Protein AF-A0A939UHG5-F1 (afdb_monomer_lite)

Radius of gyration: 20.43 Å; chains: 1; bounding box: 54×28×51 Å

Structure (mmCIF, N/CA/C/O backbone):
data_AF-A0A939UHG5-F1
#
_entry.id   AF-A0A939UHG5-F1
#
loop_
_atom_site.group_PDB
_atom_site.id
_atom_site.type_symbol
_atom_site.label_atom_id
_atom_site.label_alt_id
_atom_site.label_comp_id
_atom_site.label_asym_id
_atom_site.label_entity_id
_atom_site.label_seq_id
_atom_site.pdbx_PDB_ins_code
_atom_site.Cartn_x
_atom_site.Cartn_y
_atom_site.Cartn_z
_atom_site.occupancy
_atom_site.B_iso_or_equiv
_atom_site.auth_seq_id
_atom_site.auth_comp_id
_atom_site.auth_asym_id
_atom_site.auth_atom_id
_atom_site.pdbx_PDB_model_num
ATOM 1 N N . MET A 1 1 ? 31.484 14.476 -17.930 1.00 48.72 1 MET A N 1
ATOM 2 C CA . MET A 1 1 ? 30.261 15.076 -17.344 1.00 48.72 1 MET A CA 1
ATOM 3 C C . MET A 1 1 ? 28.969 14.515 -17.952 1.00 48.72 1 MET A C 1
ATOM 5 O O . MET A 1 1 ? 28.164 13.988 -17.202 1.00 48.72 1 MET A O 1
ATOM 9 N N . LYS A 1 2 ? 28.822 14.477 -19.288 1.00 54.25 2 LYS A N 1
ATOM 10 C CA . LYS A 1 2 ? 27.591 14.059 -20.004 1.00 54.25 2 LYS A CA 1
ATOM 11 C C . LYS A 1 2 ? 27.067 12.626 -19.764 1.00 54.25 2 LYS A C 1
ATOM 13 O O . LYS A 1 2 ? 25.908 12.360 -20.054 1.00 54.25 2 LYS A O 1
ATOM 18 N N . ILE A 1 3 ? 27.894 11.689 -19.289 1.00 54.69 3 ILE A N 1
ATOM 19 C CA . ILE A 1 3 ? 27.481 10.283 -19.090 1.00 54.69 3 ILE A CA 1
ATOM 20 C C . ILE A 1 3 ? 26.673 10.123 -17.794 1.00 54.69 3 ILE A C 1
ATOM 22 O O . ILE A 1 3 ? 25.612 9.514 -17.816 1.00 54.69 3 ILE A O 1
ATOM 26 N N . ARG A 1 4 ? 27.110 10.742 -16.687 1.00 51.66 4 ARG A N 1
ATOM 27 C CA . ARG A 1 4 ? 26.438 10.617 -15.378 1.00 51.66 4 ARG A CA 1
ATOM 28 C C . ARG A 1 4 ? 25.042 11.241 -15.384 1.00 51.66 4 ARG A C 1
ATOM 30 O O . ARG A 1 4 ? 24.106 10.642 -14.872 1.00 51.66 4 ARG A O 1
ATOM 37 N N . GLU A 1 5 ? 24.888 12.402 -16.019 1.00 59.25 5 GLU A N 1
ATOM 38 C CA . GLU A 1 5 ? 23.588 13.071 -16.172 1.00 59.25 5 GLU A CA 1
ATOM 39 C C . GLU A 1 5 ? 22.586 12.215 -16.955 1.00 59.25 5 GLU A C 1
ATOM 41 O O . GLU A 1 5 ? 21.424 12.110 -16.562 1.00 59.25 5 GLU A O 1
ATOM 46 N N . LYS A 1 6 ? 23.044 11.541 -18.020 1.00 62.97 6 LYS A N 1
ATOM 47 C CA . LYS A 1 6 ? 22.220 10.592 -18.779 1.00 62.97 6 LYS A CA 1
ATOM 48 C C . LYS A 1 6 ? 21.829 9.385 -17.929 1.00 62.97 6 LYS A C 1
ATOM 50 O O . LYS A 1 6 ? 20.662 9.007 -17.929 1.00 62.97 6 LYS A O 1
ATOM 55 N N . THR A 1 7 ? 22.759 8.826 -17.157 1.00 60.03 7 THR A N 1
ATOM 56 C CA . THR A 1 7 ? 22.471 7.704 -16.253 1.00 60.03 7 THR A CA 1
ATOM 57 C C . THR A 1 7 ? 21.430 8.079 -15.194 1.00 60.03 7 THR A C 1
ATOM 59 O O . THR A 1 7 ? 20.465 7.346 -14.998 1.00 60.03 7 THR A O 1
ATOM 62 N N . TYR A 1 8 ? 21.547 9.253 -14.566 1.00 65.06 8 TYR A N 1
ATOM 63 C CA . TYR A 1 8 ? 20.550 9.726 -13.597 1.00 65.06 8 TYR A CA 1
ATOM 64 C C . TYR A 1 8 ? 19.186 10.029 -14.219 1.00 65.06 8 TYR A C 1
ATOM 66 O O . TYR A 1 8 ? 18.162 9.894 -13.550 1.00 65.06 8 TYR A O 1
ATOM 74 N N . ALA A 1 9 ? 19.139 10.463 -15.479 1.00 71.19 9 ALA A N 1
ATOM 75 C CA . ALA A 1 9 ? 17.876 10.647 -16.188 1.00 71.19 9 ALA A CA 1
ATOM 76 C C . ALA A 1 9 ? 17.151 9.308 -16.398 1.00 71.19 9 ALA A C 1
ATOM 78 O O . ALA A 1 9 ? 15.953 9.230 -16.142 1.00 71.19 9 ALA A O 1
ATOM 79 N N . VAL A 1 10 ? 17.878 8.249 -16.772 1.00 73.31 10 VAL A N 1
ATOM 80 C CA . VAL A 1 10 ? 17.307 6.904 -16.958 1.00 73.31 10 VAL A CA 1
ATOM 81 C C . VAL A 1 10 ? 16.755 6.343 -15.647 1.00 73.31 10 VAL A C 1
ATOM 83 O O . VAL A 1 10 ? 15.623 5.873 -15.622 1.00 73.31 10 VAL A O 1
ATOM 86 N N . ILE A 1 11 ? 17.504 6.445 -14.543 1.00 67.69 11 ILE A N 1
ATOM 87 C CA . ILE A 1 11 ? 17.046 5.922 -13.245 1.00 67.69 11 ILE A CA 1
ATOM 88 C C . ILE A 1 11 ? 15.791 6.669 -12.762 1.00 67.69 11 ILE A C 1
ATOM 90 O O . ILE A 1 11 ? 14.832 6.044 -12.312 1.00 67.69 11 ILE A O 1
ATOM 94 N N . ARG A 1 12 ? 15.755 8.002 -12.901 1.00 71.19 12 ARG A N 1
ATOM 95 C CA . ARG A 1 12 ? 14.576 8.803 -12.533 1.00 71.19 12 ARG A CA 1
ATOM 96 C C . ARG A 1 12 ? 13.360 8.485 -13.399 1.00 71.19 12 ARG A C 1
ATOM 98 O O . ARG A 1 12 ? 12.260 8.389 -12.864 1.00 71.19 12 ARG A O 1
ATOM 105 N N . ALA A 1 13 ? 13.551 8.309 -14.706 1.00 75.06 13 ALA A N 1
ATOM 106 C CA . ALA A 1 13 ? 12.473 7.928 -15.615 1.00 75.06 13 ALA A CA 1
ATOM 107 C C . ALA A 1 13 ? 11.899 6.547 -15.262 1.00 75.06 13 ALA A C 1
ATOM 109 O O . ALA A 1 13 ? 10.685 6.373 -15.227 1.00 75.06 13 ALA A O 1
ATOM 110 N N . GLU A 1 14 ? 12.760 5.588 -14.919 1.00 75.31 14 GLU A N 1
ATOM 111 C CA . GLU A 1 14 ? 12.342 4.249 -14.500 1.00 75.31 14 GLU A CA 1
ATOM 112 C C . GLU A 1 14 ? 11.561 4.273 -13.178 1.00 75.31 14 GLU A C 1
ATOM 114 O O . GLU A 1 14 ? 10.514 3.635 -13.057 1.00 75.31 14 GLU A O 1
ATOM 119 N N . ALA A 1 15 ? 12.027 5.051 -12.196 1.00 74.56 15 ALA A N 1
ATOM 120 C CA . ALA A 1 15 ? 11.316 5.243 -10.935 1.00 74.56 15 ALA A CA 1
ATOM 121 C C . ALA A 1 15 ? 9.941 5.905 -11.145 1.00 74.56 15 ALA A C 1
ATOM 123 O O . ALA A 1 15 ? 8.956 5.480 -10.537 1.00 74.56 15 ALA A O 1
ATOM 124 N N . ALA A 1 16 ? 9.857 6.904 -12.033 1.00 78.50 16 ALA A N 1
ATOM 125 C CA . ALA A 1 16 ? 8.602 7.565 -12.386 1.00 78.50 16 ALA A CA 1
ATOM 126 C C . ALA A 1 16 ? 7.618 6.599 -13.062 1.00 78.50 16 ALA A C 1
ATOM 128 O O . ALA A 1 16 ? 6.466 6.526 -12.645 1.00 78.50 16 ALA A O 1
ATOM 129 N N . ARG A 1 17 ? 8.089 5.793 -14.022 1.00 82.69 17 ARG A N 1
ATOM 130 C CA . ARG A 1 17 ? 7.272 4.778 -14.702 1.00 82.69 17 ARG A CA 1
ATOM 131 C C . ARG A 1 17 ? 6.694 3.759 -13.722 1.00 82.69 17 ARG A C 1
ATOM 133 O O . ARG A 1 17 ? 5.500 3.495 -13.746 1.00 82.69 17 ARG A O 1
ATOM 140 N N . LYS A 1 18 ? 7.521 3.226 -12.816 1.00 81.12 18 LYS A N 1
ATOM 141 C CA . LYS A 1 18 ? 7.056 2.283 -11.784 1.00 81.12 18 LYS A CA 1
ATOM 142 C C . LYS A 1 18 ? 6.025 2.912 -10.848 1.00 81.12 18 LYS A C 1
ATOM 144 O O . LYS A 1 18 ? 5.105 2.235 -10.399 1.00 81.12 18 LYS A O 1
ATOM 149 N N . LYS A 1 19 ? 6.185 4.199 -10.525 1.00 82.38 19 LYS A N 1
ATOM 150 C CA . LYS A 1 19 ? 5.218 4.938 -9.708 1.00 82.38 19 LYS A CA 1
ATOM 151 C C . LYS A 1 19 ? 3.880 5.096 -10.430 1.00 82.38 19 LYS A C 1
ATOM 153 O O . LYS A 1 19 ? 2.845 4.863 -9.816 1.00 82.38 19 LYS A O 1
ATOM 158 N N . GLU A 1 20 ? 3.906 5.459 -11.706 1.00 87.88 20 GLU A N 1
ATOM 159 C CA . GLU A 1 20 ? 2.709 5.581 -12.543 1.00 87.88 20 GLU A CA 1
ATOM 160 C C . GLU A 1 20 ? 1.983 4.236 -12.695 1.00 87.88 20 GLU A C 1
ATOM 162 O O . GLU A 1 20 ? 0.776 4.158 -12.489 1.00 87.88 20 GLU A O 1
ATOM 167 N N . GLU A 1 21 ? 2.718 3.152 -12.953 1.00 88.50 21 GLU A N 1
ATOM 168 C CA . GLU A 1 21 ? 2.161 1.798 -13.033 1.00 88.50 21 GLU A CA 1
ATOM 169 C C . GLU A 1 21 ? 1.435 1.400 -11.739 1.00 88.50 21 GLU A C 1
ATOM 171 O O . GLU A 1 21 ? 0.279 0.978 -11.786 1.00 88.50 21 GLU A O 1
ATOM 176 N N . ARG A 1 22 ? 2.057 1.622 -10.571 1.00 88.44 22 ARG A N 1
ATOM 177 C CA . ARG A 1 22 ? 1.394 1.406 -9.274 1.00 88.44 22 ARG A CA 1
ATOM 178 C C . ARG A 1 22 ? 0.147 2.271 -9.114 1.00 88.44 22 ARG A C 1
ATOM 180 O O . ARG A 1 22 ? -0.883 1.772 -8.673 1.00 88.44 22 ARG A O 1
ATOM 187 N N . GLN A 1 23 ? 0.213 3.554 -9.474 1.00 87.75 23 GLN A N 1
ATOM 188 C CA . GLN A 1 23 ? -0.939 4.458 -9.386 1.00 87.75 23 GLN A CA 1
ATOM 189 C C . GLN A 1 23 ? -2.110 3.993 -10.256 1.00 87.75 23 GLN A C 1
ATOM 191 O O . GLN A 1 23 ? -3.258 4.083 -9.818 1.00 87.75 23 GLN A O 1
ATOM 196 N N . ASN A 1 24 ? -1.832 3.450 -11.440 1.00 93.44 24 ASN A N 1
ATOM 197 C CA . ASN A 1 24 ? -2.853 2.884 -12.317 1.00 93.44 24 ASN A CA 1
ATOM 198 C C . ASN A 1 24 ? -3.470 1.621 -11.704 1.00 93.44 24 ASN A C 1
ATOM 200 O O . ASN A 1 24 ? -4.693 1.534 -11.613 1.00 93.44 24 ASN A O 1
ATOM 204 N N . ILE A 1 25 ? -2.645 0.709 -11.177 1.00 94.38 25 ILE A N 1
ATOM 205 C CA . ILE A 1 25 ? -3.119 -0.485 -10.458 1.00 94.38 25 ILE A CA 1
ATOM 206 C C . ILE A 1 25 ? -4.034 -0.083 -9.296 1.00 94.38 25 ILE A C 1
ATOM 208 O O . ILE A 1 25 ? -5.152 -0.578 -9.188 1.00 94.38 25 ILE A O 1
ATOM 212 N N . VAL A 1 26 ? -3.602 0.849 -8.441 1.00 91.88 26 VAL A N 1
ATOM 213 C CA . VAL A 1 26 ? -4.403 1.296 -7.292 1.00 91.88 26 VAL A CA 1
ATOM 214 C C . VAL A 1 26 ? -5.700 1.964 -7.745 1.00 91.88 26 VAL A C 1
ATOM 216 O O . VAL A 1 26 ? -6.749 1.697 -7.164 1.00 91.88 26 VAL A O 1
ATOM 219 N N . THR A 1 27 ? -5.655 2.802 -8.783 1.00 93.62 27 THR A N 1
ATOM 220 C CA . THR A 1 27 ? -6.852 3.432 -9.366 1.00 93.62 27 THR A CA 1
ATOM 221 C C . THR A 1 27 ? -7.868 2.388 -9.816 1.00 93.62 27 THR A C 1
ATOM 223 O O . THR A 1 27 ? -9.052 2.512 -9.508 1.00 93.62 27 THR A O 1
ATOM 226 N N . ASP A 1 28 ? -7.413 1.340 -10.496 1.00 96.12 28 ASP A N 1
ATOM 227 C CA . ASP A 1 28 ? -8.283 0.274 -10.981 1.00 96.12 28 ASP A CA 1
ATOM 228 C C . ASP A 1 28 ? -8.827 -0.595 -9.843 1.00 96.12 28 ASP A C 1
ATOM 230 O O . ASP A 1 28 ? -10.022 -0.892 -9.824 1.00 96.12 28 ASP A O 1
ATOM 234 N N . LEU A 1 29 ? -8.004 -0.929 -8.843 1.00 95.88 29 LEU A N 1
ATOM 235 C CA . LEU A 1 29 ? -8.450 -1.662 -7.655 1.00 95.88 29 LEU A CA 1
ATOM 236 C C . LEU A 1 29 ? -9.519 -0.889 -6.871 1.00 95.88 29 LEU A C 1
ATOM 238 O O . LEU A 1 29 ? -10.456 -1.499 -6.364 1.00 95.88 29 LEU A O 1
ATOM 242 N N . ARG A 1 30 ? -9.415 0.446 -6.796 1.00 95.00 30 ARG A N 1
ATOM 243 C CA . ARG A 1 30 ? -10.384 1.320 -6.107 1.00 95.00 30 ARG A CA 1
ATOM 244 C C . ARG A 1 30 ? -11.732 1.452 -6.816 1.00 95.00 30 ARG A C 1
ATOM 246 O O . ARG A 1 30 ? -12.643 2.048 -6.252 1.00 95.00 30 ARG A O 1
ATOM 253 N N . ARG A 1 31 ? -11.888 0.895 -8.021 1.00 95.88 31 ARG A N 1
ATOM 254 C CA . ARG A 1 31 ? -13.212 0.757 -8.651 1.00 95.88 31 ARG A CA 1
ATOM 255 C C . ARG A 1 31 ? -14.075 -0.294 -7.951 1.00 95.88 31 ARG A C 1
ATOM 257 O O . ARG A 1 31 ? -15.289 -0.268 -8.106 1.00 95.88 31 ARG A O 1
ATOM 264 N N . ASP A 1 32 ? -13.461 -1.207 -7.200 1.00 97.12 32 ASP A N 1
ATOM 265 C CA . ASP A 1 32 ? -14.173 -2.106 -6.298 1.00 97.12 32 ASP A CA 1
ATOM 266 C C . ASP A 1 32 ? -14.489 -1.368 -4.987 1.00 97.12 32 ASP A C 1
ATOM 268 O O . ASP A 1 32 ? -13.589 -0.984 -4.230 1.00 97.12 32 ASP A O 1
ATOM 272 N N . GLU A 1 33 ? -15.781 -1.172 -4.713 1.00 96.94 33 GLU A N 1
ATOM 273 C CA . GLU A 1 33 ? -16.261 -0.448 -3.531 1.00 96.94 33 GLU A CA 1
ATOM 274 C C . GLU A 1 33 ? -15.804 -1.084 -2.215 1.00 96.94 33 GLU A C 1
ATOM 276 O O . GLU A 1 33 ? -15.542 -0.364 -1.246 1.00 96.94 33 GLU A O 1
ATOM 281 N N . LYS A 1 34 ? -15.663 -2.418 -2.168 1.00 96.38 34 LYS A N 1
ATOM 282 C CA . 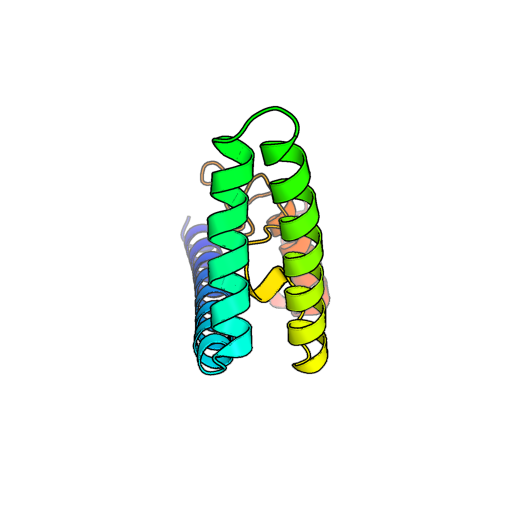LYS A 1 34 ? -15.182 -3.127 -0.977 1.00 96.38 34 LYS A CA 1
ATOM 283 C C . LYS A 1 34 ? -13.748 -2.714 -0.680 1.00 96.38 34 LYS A C 1
ATOM 285 O O . LYS A 1 34 ? -13.424 -2.362 0.453 1.00 96.38 34 LYS A O 1
ATOM 290 N N . PHE A 1 35 ? -12.891 -2.733 -1.696 1.00 96.88 35 PHE A N 1
ATOM 291 C CA . PHE A 1 35 ? -11.486 -2.380 -1.534 1.00 96.88 35 PHE A CA 1
ATOM 292 C C . PHE A 1 35 ? -11.288 -0.897 -1.209 1.00 96.88 35 PHE A C 1
ATOM 294 O O . PHE A 1 35 ? -10.523 -0.551 -0.307 1.00 96.88 35 PHE A O 1
ATOM 301 N N . ASP A 1 36 ? -12.012 -0.014 -1.894 1.00 95.81 36 ASP A N 1
ATOM 302 C CA . ASP A 1 36 ? -11.966 1.421 -1.617 1.00 95.81 36 ASP A CA 1
ATOM 303 C C . ASP A 1 36 ? -12.483 1.749 -0.203 1.00 95.81 36 ASP A C 1
ATOM 305 O O . ASP A 1 36 ? -11.904 2.575 0.509 1.00 95.81 36 ASP A O 1
ATOM 309 N N . GLY A 1 37 ? -13.518 1.035 0.253 1.00 95.06 37 GLY A N 1
ATOM 310 C CA . GLY A 1 37 ? -13.993 1.066 1.634 1.00 95.06 37 GLY A CA 1
ATOM 311 C C . GLY A 1 37 ? -12.909 0.671 2.636 1.00 95.06 37 GLY A C 1
ATOM 312 O O . GLY A 1 37 ? -12.649 1.426 3.573 1.00 95.06 37 GLY A O 1
ATOM 313 N N . LEU A 1 38 ? -12.226 -0.454 2.408 1.00 96.94 38 LEU A N 1
ATOM 314 C CA . LEU A 1 38 ? -11.132 -0.920 3.266 1.00 96.94 38 LEU A CA 1
ATOM 315 C C . LEU A 1 38 ? -9.993 0.103 3.368 1.00 96.94 38 LEU A C 1
ATOM 317 O O . LEU A 1 38 ? -9.527 0.392 4.471 1.00 96.94 38 LEU A O 1
ATOM 321 N N . LEU A 1 39 ? -9.572 0.703 2.248 1.00 93.81 39 LEU A N 1
ATOM 322 C CA . LEU A 1 39 ? -8.523 1.730 2.249 1.00 93.81 39 LEU A CA 1
ATOM 323 C C . LEU A 1 39 ? -8.926 2.979 3.041 1.00 93.81 39 LEU A C 1
ATOM 325 O O . LEU A 1 39 ? -8.118 3.511 3.808 1.00 93.81 39 LEU A O 1
ATOM 329 N N . ARG A 1 40 ? -10.167 3.457 2.880 1.00 91.25 40 ARG A N 1
ATOM 330 C CA . ARG A 1 40 ? -10.677 4.592 3.667 1.00 91.25 40 ARG A CA 1
ATOM 331 C C . ARG A 1 40 ? -10.709 4.272 5.157 1.00 91.25 40 ARG A C 1
ATOM 333 O O . ARG A 1 40 ? -10.225 5.081 5.947 1.00 91.25 40 ARG A O 1
ATOM 340 N N . SER A 1 41 ? -11.220 3.099 5.525 1.00 92.44 41 SER A N 1
ATOM 341 C CA . SER A 1 41 ? -11.290 2.650 6.918 1.00 92.44 41 SER A CA 1
ATOM 342 C C . SER A 1 41 ? -9.903 2.535 7.543 1.00 92.44 41 SER A C 1
ATOM 344 O O . SER A 1 41 ? -9.675 3.077 8.621 1.00 92.44 41 SER A O 1
ATOM 346 N N . ALA A 1 42 ? -8.938 1.929 6.844 1.00 91.75 42 ALA A N 1
ATOM 347 C CA . ALA A 1 42 ? -7.560 1.836 7.322 1.00 91.75 42 ALA A CA 1
ATOM 348 C C . ALA A 1 42 ? -6.939 3.224 7.554 1.00 91.75 42 ALA A C 1
ATOM 350 O O . ALA A 1 42 ? -6.273 3.445 8.565 1.00 91.75 42 ALA A O 1
ATOM 351 N N . ASN A 1 43 ? -7.183 4.185 6.658 1.00 85.75 43 ASN A N 1
ATOM 352 C CA . ASN A 1 43 ? -6.696 5.554 6.828 1.00 85.75 43 ASN A CA 1
ATOM 353 C C . ASN A 1 43 ? -7.338 6.262 8.030 1.00 85.75 43 ASN A C 1
ATOM 355 O O . ASN A 1 43 ? -6.622 6.911 8.790 1.00 85.75 43 ASN A O 1
ATOM 359 N N . ALA A 1 44 ? -8.649 6.116 8.236 1.00 81.56 44 ALA A N 1
ATOM 360 C CA . ALA A 1 44 ? -9.330 6.664 9.410 1.00 81.56 44 ALA A CA 1
ATOM 361 C C . ALA A 1 44 ? -8.786 6.050 10.712 1.00 81.56 44 ALA A C 1
ATOM 363 O O . ALA A 1 44 ? -8.406 6.773 11.628 1.00 81.56 44 ALA A O 1
ATOM 364 N N . LEU A 1 45 ? -8.627 4.725 10.753 1.00 86.00 45 LEU A N 1
ATOM 365 C CA . LEU A 1 45 ? -8.096 4.002 11.913 1.00 86.00 45 LEU A CA 1
ATOM 366 C C . LEU A 1 45 ? -6.638 4.374 12.235 1.00 86.00 45 LEU A C 1
ATOM 368 O O . LEU A 1 45 ? -6.243 4.424 13.400 1.00 86.00 45 LEU A O 1
ATOM 372 N N . ARG A 1 46 ? -5.827 4.693 11.217 1.00 86.44 46 ARG A N 1
ATOM 373 C CA . ARG A 1 46 ? -4.465 5.222 11.410 1.00 86.44 46 ARG A CA 1
ATOM 374 C C . ARG A 1 46 ? -4.465 6.576 12.118 1.00 86.44 46 ARG A C 1
ATOM 376 O O . ARG A 1 46 ? -3.577 6.801 12.939 1.00 86.44 46 ARG A O 1
ATOM 383 N N . TRP A 1 47 ? -5.435 7.445 11.828 1.00 78.62 47 TRP A N 1
ATOM 384 C CA . TRP A 1 47 ? -5.616 8.710 12.547 1.00 78.62 47 TRP A CA 1
ATOM 385 C C . TRP A 1 47 ? -6.126 8.483 13.966 1.00 78.62 47 TRP A C 1
ATOM 387 O O . TRP A 1 47 ? -5.545 9.016 14.910 1.00 78.62 47 TRP A O 1
ATOM 397 N N . ASP A 1 48 ? -7.131 7.628 14.129 1.00 79.69 48 ASP A N 1
ATOM 398 C CA . ASP A 1 48 ? -7.683 7.251 15.430 1.00 79.69 48 ASP A CA 1
ATOM 399 C C . ASP A 1 48 ? -6.603 6.722 16.377 1.00 79.69 48 ASP A C 1
ATOM 401 O O . ASP A 1 48 ? -6.503 7.187 17.508 1.00 79.69 48 ASP A O 1
ATOM 405 N N . ARG A 1 49 ? -5.711 5.845 15.901 1.00 81.25 49 ARG A N 1
ATOM 406 C CA . ARG A 1 49 ? -4.562 5.343 16.675 1.00 81.25 49 ARG A CA 1
ATOM 407 C C . ARG A 1 49 ? -3.648 6.456 17.210 1.00 81.25 49 ARG A C 1
ATOM 409 O O . ARG A 1 49 ? -3.018 6.285 18.252 1.00 81.25 49 ARG A O 1
ATOM 416 N N . VAL A 1 50 ? -3.504 7.556 16.468 1.00 83.38 50 VAL A N 1
ATOM 417 C CA . VAL A 1 50 ? -2.651 8.697 16.847 1.00 83.38 50 VAL A CA 1
ATOM 418 C C . VAL A 1 50 ? -3.376 9.633 17.815 1.00 83.38 50 VAL A C 1
ATOM 420 O O . VAL A 1 50 ? -2.743 10.185 18.714 1.00 83.38 50 VAL A O 1
ATOM 423 N N . LEU A 1 51 ? -4.684 9.823 17.627 1.00 73.44 51 LEU A N 1
ATOM 424 C CA . LEU A 1 51 ? -5.483 10.801 18.366 1.00 73.44 51 LEU A CA 1
ATOM 425 C C . LEU A 1 51 ? -6.061 10.247 19.678 1.00 73.44 51 LEU A C 1
ATOM 427 O O . LEU A 1 51 ? -6.143 10.982 20.664 1.00 73.44 51 LEU A O 1
ATOM 431 N N . LYS A 1 52 ? -6.447 8.967 19.705 1.00 86.62 52 LYS A N 1
ATOM 432 C CA . LYS A 1 52 ? -7.060 8.294 20.860 1.00 86.62 52 LYS A CA 1
ATOM 433 C C . LYS A 1 52 ? -6.018 7.822 21.875 1.00 86.62 52 LYS A C 1
ATOM 435 O O . LYS A 1 52 ? -4.820 7.732 21.594 1.00 86.62 52 LYS A O 1
ATOM 440 N N . LYS A 1 53 ? -6.478 7.517 23.092 1.00 90.06 53 LYS A N 1
ATOM 441 C CA . LYS A 1 53 ? -5.649 7.057 24.219 1.00 90.06 53 LYS A CA 1
ATOM 442 C C . LYS A 1 53 ? -6.351 5.932 24.977 1.00 90.06 53 LYS A C 1
ATOM 444 O O . LYS A 1 53 ? -7.560 5.781 24.865 1.00 90.06 53 LYS A O 1
ATOM 449 N N . GLY A 1 54 ? -5.586 5.178 25.767 1.00 94.38 54 GLY A N 1
ATOM 450 C CA . GLY A 1 54 ? -6.122 4.076 26.571 1.00 94.38 54 GLY A CA 1
ATOM 451 C C . GLY A 1 54 ? -6.831 3.028 25.710 1.00 94.38 54 GLY A C 1
ATOM 452 O O . GLY A 1 54 ? -6.373 2.725 24.610 1.00 94.38 54 GLY A O 1
ATOM 453 N N . GLU A 1 55 ? -7.962 2.529 26.200 1.00 95.56 55 GLU A N 1
ATOM 454 C CA . GLU A 1 55 ? -8.751 1.464 25.566 1.00 95.56 55 GLU A CA 1
ATOM 455 C C . GLU A 1 55 ? -9.183 1.811 24.131 1.00 95.56 55 GLU A C 1
ATOM 457 O O . GLU A 1 55 ? -9.071 0.978 23.236 1.00 95.56 55 GLU A O 1
ATOM 462 N N . GLU A 1 56 ? -9.565 3.063 23.858 1.00 91.88 56 GLU A N 1
ATOM 463 C CA . GLU A 1 56 ? -9.975 3.489 22.511 1.00 91.88 56 GLU A CA 1
ATOM 464 C C . GLU A 1 56 ? -8.833 3.402 21.486 1.00 91.88 56 GLU A C 1
ATOM 466 O O . GLU A 1 56 ? -9.054 3.170 20.294 1.00 91.88 56 GLU A O 1
ATOM 471 N N . LYS A 1 57 ? -7.589 3.605 21.937 1.00 89.50 57 LYS A N 1
ATOM 472 C CA . LYS A 1 57 ? -6.411 3.426 21.085 1.00 89.50 57 LYS A CA 1
ATOM 473 C C . LYS A 1 57 ? -6.186 1.945 20.792 1.00 89.50 57 LYS A 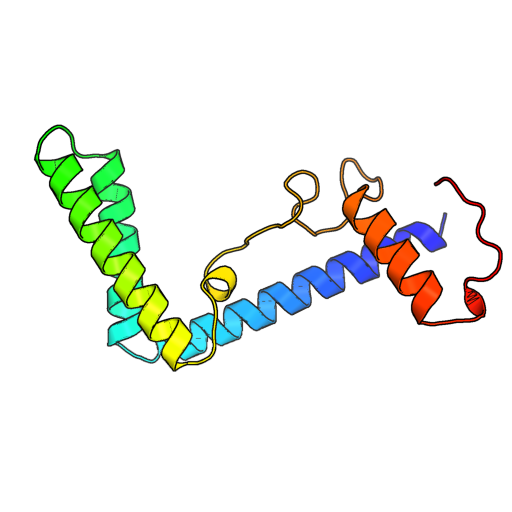C 1
ATOM 475 O O . LYS A 1 57 ? -5.883 1.600 19.653 1.00 89.50 57 LYS A O 1
ATOM 480 N N . GLU A 1 58 ? -6.317 1.088 21.801 1.00 94.75 58 GLU A N 1
ATOM 481 C CA . GLU A 1 58 ? -6.145 -0.360 21.649 1.00 94.75 58 GLU A CA 1
ATOM 482 C C . GLU A 1 58 ? -7.198 -0.951 20.702 1.00 94.75 58 GLU A C 1
ATOM 484 O O . GLU A 1 58 ? -6.862 -1.747 19.823 1.00 94.75 58 GLU A O 1
ATOM 489 N N . GLU A 1 59 ? -8.447 -0.490 20.802 1.00 96.12 59 GLU A N 1
ATOM 490 C CA . GLU A 1 59 ? -9.524 -0.860 19.883 1.00 96.12 59 GLU A CA 1
ATOM 491 C C . GLU A 1 59 ? -9.219 -0.417 18.443 1.00 96.12 59 GLU A C 1
ATOM 493 O O . GLU A 1 59 ? -9.293 -1.223 17.510 1.00 96.12 59 GLU A O 1
ATOM 498 N N . ALA A 1 60 ? -8.790 0.837 18.252 1.00 87.00 60 ALA A N 1
ATOM 499 C CA . ALA A 1 60 ? -8.389 1.340 16.938 1.00 87.00 60 ALA A CA 1
ATOM 500 C C . ALA A 1 60 ? -7.209 0.546 16.346 1.00 87.00 60 ALA A C 1
ATOM 502 O O . ALA A 1 60 ? -7.186 0.271 15.145 1.00 87.00 60 ALA A O 1
ATOM 503 N N . GLU A 1 61 ? -6.238 0.136 17.168 1.00 92.62 61 GLU A N 1
ATOM 504 C CA . GLU A 1 61 ? -5.119 -0.707 16.733 1.00 92.62 61 GLU A CA 1
ATOM 505 C C . GLU A 1 61 ? -5.559 -2.119 16.332 1.00 92.62 61 GLU A C 1
ATOM 507 O O . GLU A 1 61 ? -5.059 -2.653 15.336 1.00 92.62 61 GLU A O 1
ATOM 512 N N . ALA A 1 62 ? -6.485 -2.729 17.073 1.00 97.44 62 ALA A N 1
ATOM 513 C CA . ALA A 1 62 ? -7.025 -4.046 16.749 1.00 97.44 62 ALA A CA 1
ATOM 514 C C . ALA A 1 62 ? -7.810 -4.020 15.426 1.00 97.44 62 ALA A C 1
ATOM 516 O O . ALA A 1 62 ? -7.551 -4.837 14.536 1.00 97.44 62 ALA A O 1
ATOM 517 N N . LEU A 1 63 ? -8.696 -3.033 15.260 1.00 97.56 63 LEU A N 1
ATOM 518 C CA . LEU A 1 63 ? -9.461 -2.825 14.028 1.00 97.56 63 LEU A CA 1
ATOM 519 C C . LEU A 1 63 ? -8.551 -2.512 12.836 1.00 97.56 63 LEU A C 1
ATOM 521 O O . LEU A 1 63 ? -8.774 -3.023 11.735 1.00 97.56 63 LEU A O 1
ATOM 525 N N . LEU A 1 64 ? -7.494 -1.717 13.042 1.00 94.31 64 LEU A N 1
ATOM 526 C CA . LEU A 1 64 ? -6.524 -1.420 11.990 1.00 94.31 64 LEU A CA 1
ATOM 527 C C . LEU A 1 64 ? -5.832 -2.698 11.506 1.00 94.31 64 LEU A C 1
ATOM 529 O O . LEU A 1 64 ? -5.794 -2.940 10.303 1.00 94.31 64 LEU A O 1
ATOM 533 N N . LYS A 1 65 ? -5.354 -3.550 12.424 1.00 96.31 65 LYS A N 1
ATOM 534 C CA . LYS A 1 65 ? -4.710 -4.829 12.074 1.00 96.31 65 LYS A CA 1
ATOM 535 C C . LYS A 1 65 ? -5.641 -5.754 11.292 1.00 96.31 65 LYS A C 1
ATOM 537 O O . LYS A 1 65 ? -5.202 -6.409 10.348 1.00 96.31 65 LYS A O 1
ATOM 542 N N . GLN A 1 66 ? -6.917 -5.820 11.674 1.00 97.94 66 GLN A N 1
ATOM 543 C CA . GLN A 1 66 ? -7.905 -6.606 10.937 1.00 97.94 66 GLN A CA 1
ATOM 544 C C . GLN A 1 66 ? -8.121 -6.046 9.526 1.00 97.94 66 GLN A C 1
ATOM 546 O O . GLN A 1 66 ? -8.053 -6.796 8.553 1.00 97.94 66 GLN A O 1
ATOM 551 N N . THR A 1 67 ? -8.304 -4.730 9.409 1.00 96.31 67 THR A N 1
ATOM 552 C CA . THR A 1 67 ? -8.512 -4.058 8.119 1.00 96.31 67 THR A CA 1
ATOM 553 C C . THR A 1 67 ? -7.307 -4.251 7.192 1.00 96.31 67 THR A C 1
ATOM 555 O O . THR A 1 67 ? -7.472 -4.571 6.017 1.00 96.31 67 THR A O 1
ATOM 558 N N . GLU A 1 68 ? -6.083 -4.132 7.713 1.00 94.44 68 GLU A N 1
ATOM 559 C CA . GLU A 1 68 ? -4.846 -4.370 6.954 1.00 94.44 68 GLU A CA 1
ATOM 560 C C . GLU A 1 68 ? -4.741 -5.825 6.468 1.00 94.44 68 GLU A C 1
ATOM 562 O O . GLU A 1 68 ? -4.337 -6.071 5.331 1.00 94.44 68 GLU A O 1
ATOM 567 N N . LYS A 1 69 ? -5.190 -6.801 7.268 1.00 97.31 69 LYS A N 1
ATOM 568 C CA . LYS A 1 69 ? -5.268 -8.206 6.840 1.00 97.31 69 LYS A CA 1
ATOM 569 C C . LYS A 1 69 ? -6.270 -8.409 5.699 1.00 97.31 69 LYS A C 1
ATOM 571 O O . LYS A 1 69 ? -5.986 -9.159 4.768 1.00 97.31 69 LYS A O 1
ATOM 576 N N . GLU A 1 70 ? -7.427 -7.755 5.751 1.00 97.81 70 GLU A N 1
ATOM 577 C CA . GLU A 1 70 ? -8.431 -7.833 4.682 1.00 97.81 70 GLU A CA 1
ATOM 578 C C . GLU A 1 70 ? -7.937 -7.191 3.381 1.00 97.81 70 GLU A C 1
ATOM 580 O O . GLU A 1 70 ? -8.108 -7.775 2.310 1.00 97.81 70 GLU A O 1
ATOM 585 N N . ILE A 1 71 ? -7.244 -6.052 3.476 1.00 96.88 71 ILE A N 1
ATOM 586 C CA . ILE A 1 71 ? -6.553 -5.420 2.344 1.00 96.88 71 ILE A CA 1
ATOM 587 C C . ILE A 1 71 ? -5.546 -6.395 1.730 1.00 96.88 71 ILE A C 1
ATOM 589 O O . ILE A 1 71 ? -5.571 -6.626 0.523 1.00 96.88 71 ILE A 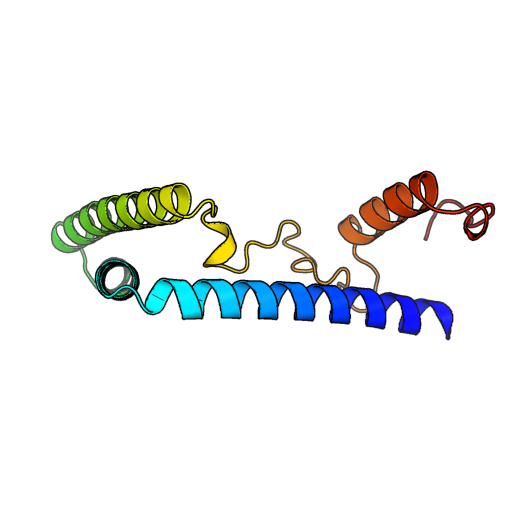O 1
ATOM 593 N N . LYS A 1 72 ? -4.688 -7.007 2.552 1.00 96.06 72 LYS A N 1
ATOM 594 C CA . LYS A 1 72 ? -3.679 -7.965 2.091 1.00 96.06 72 LYS A CA 1
ATOM 595 C C . LYS A 1 72 ? -4.297 -9.161 1.366 1.00 96.06 72 LYS A C 1
ATOM 597 O O . LYS A 1 72 ? -3.804 -9.554 0.310 1.00 96.06 72 LYS A O 1
ATOM 602 N N . ASN A 1 73 ? -5.376 -9.723 1.909 1.00 97.31 73 ASN A N 1
ATOM 603 C CA . ASN A 1 73 ? -6.086 -10.834 1.278 1.00 97.31 73 ASN A CA 1
ATOM 604 C C . ASN A 1 73 ? -6.669 -10.419 -0.077 1.00 97.31 73 ASN A C 1
ATOM 606 O O . ASN A 1 73 ? -6.454 -11.116 -1.064 1.00 97.31 73 ASN A O 1
ATOM 610 N N . TYR A 1 74 ? -7.328 -9.257 -0.141 1.00 97.50 74 TYR A N 1
ATOM 611 C CA . TYR A 1 74 ? -7.881 -8.730 -1.388 1.00 97.50 74 TYR A CA 1
ATOM 612 C C . TYR A 1 74 ? -6.796 -8.537 -2.456 1.00 97.50 74 TYR A C 1
ATOM 614 O O . TYR A 1 74 ? -6.970 -8.940 -3.603 1.00 97.50 74 TYR A O 1
ATOM 622 N N . LEU A 1 75 ? -5.646 -7.963 -2.089 1.00 96.38 75 LEU A N 1
ATOM 623 C CA . LEU A 1 75 ? -4.525 -7.806 -3.017 1.00 96.38 75 LEU A CA 1
ATOM 624 C C . LEU A 1 75 ? -4.011 -9.156 -3.517 1.00 96.38 75 LEU A C 1
ATOM 626 O O . LEU A 1 75 ? -3.836 -9.326 -4.723 1.00 96.38 75 LEU A O 1
ATOM 630 N N . SER A 1 76 ? -3.846 -10.130 -2.618 1.00 96.50 76 SER A N 1
ATOM 631 C CA . SER A 1 76 ? -3.389 -11.470 -2.986 1.00 96.50 76 SER A CA 1
ATOM 632 C C . SER A 1 76 ? -4.355 -12.171 -3.944 1.00 96.50 76 SER A C 1
ATOM 634 O O . SER A 1 76 ? -3.900 -12.839 -4.869 1.00 96.50 76 SER A O 1
ATOM 636 N N . GLU A 1 77 ? -5.669 -12.007 -3.768 1.00 96.75 77 GLU A N 1
ATOM 637 C CA . GLU A 1 77 ? -6.690 -12.528 -4.694 1.00 96.75 77 GLU A CA 1
ATOM 638 C C . GLU A 1 77 ? -6.585 -11.897 -6.090 1.00 96.75 77 GLU A C 1
ATOM 640 O O . GLU A 1 77 ? -6.887 -12.542 -7.094 1.00 96.75 77 GLU A O 1
ATOM 645 N N . LYS A 1 78 ? -6.128 -10.644 -6.168 1.00 95.19 78 LYS A N 1
ATOM 646 C CA . LYS A 1 78 ? -5.883 -9.919 -7.423 1.00 95.19 78 LYS A CA 1
ATOM 647 C C . LYS A 1 78 ? -4.469 -10.127 -7.981 1.00 95.19 78 LYS A C 1
ATOM 649 O O . LYS A 1 78 ? -4.146 -9.554 -9.016 1.00 95.19 78 LYS A O 1
ATOM 654 N N . GLY A 1 79 ? -3.644 -10.952 -7.331 1.00 96.06 79 GLY A N 1
ATOM 655 C CA . GLY A 1 79 ? -2.271 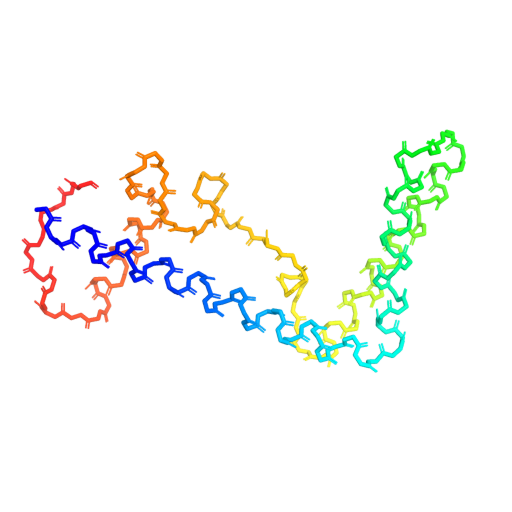-11.239 -7.755 1.00 96.06 79 GLY A CA 1
ATOM 656 C C . GLY A 1 79 ? -1.259 -10.142 -7.415 1.00 96.06 79 GLY A C 1
ATOM 657 O O . GLY A 1 79 ? -0.171 -10.125 -7.985 1.00 96.06 79 GLY A O 1
ATOM 658 N N . TYR A 1 80 ? -1.600 -9.239 -6.496 1.00 94.31 80 TYR A N 1
ATOM 659 C CA . TYR A 1 80 ? -0.737 -8.151 -6.047 1.00 94.31 80 TYR A CA 1
ATOM 660 C C . TYR A 1 80 ? -0.224 -8.373 -4.623 1.00 94.31 80 TYR A C 1
ATOM 662 O O . TYR A 1 80 ? -0.863 -9.011 -3.785 1.00 94.31 80 TYR A O 1
ATOM 670 N N . THR A 1 81 ? 0.931 -7.785 -4.336 1.00 90.44 81 THR A N 1
ATOM 671 C CA . THR A 1 81 ? 1.498 -7.652 -2.992 1.00 90.44 81 THR A CA 1
ATOM 672 C C . THR A 1 81 ? 1.220 -6.254 -2.421 1.00 90.44 81 THR A C 1
ATOM 674 O O . THR A 1 81 ? 0.759 -5.362 -3.125 1.00 90.44 81 THR A O 1
ATOM 677 N N . GLU A 1 82 ? 1.441 -6.045 -1.119 1.00 86.94 82 GLU A N 1
ATOM 678 C CA . GLU A 1 82 ? 1.108 -4.782 -0.420 1.00 86.94 82 GLU A CA 1
ATOM 679 C C . GLU A 1 82 ? 1.952 -3.572 -0.876 1.00 86.94 82 GLU A C 1
ATOM 681 O O . GLU A 1 82 ? 1.571 -2.421 -0.660 1.00 86.94 82 GLU A O 1
ATOM 686 N N . ASP A 1 83 ? 3.076 -3.825 -1.543 1.00 84.44 83 ASP A N 1
ATOM 687 C CA . ASP A 1 83 ? 3.963 -2.830 -2.158 1.00 84.44 83 ASP A CA 1
ATOM 688 C C . ASP A 1 83 ? 3.295 -2.040 -3.294 1.00 84.44 83 ASP A C 1
ATOM 690 O O . ASP A 1 83 ? 3.750 -0.951 -3.638 1.00 84.44 83 ASP A O 1
ATOM 694 N N . VAL A 1 84 ? 2.178 -2.521 -3.852 1.00 89.31 84 VAL A N 1
ATOM 695 C CA . VAL A 1 84 ? 1.408 -1.730 -4.825 1.00 89.31 84 VAL A CA 1
ATOM 696 C C . VAL A 1 84 ? 0.742 -0.510 -4.184 1.00 89.31 84 VAL A C 1
ATOM 698 O O . VAL A 1 84 ? 0.471 0.465 -4.881 1.00 89.31 84 VAL A O 1
ATOM 701 N N . LEU A 1 85 ? 0.494 -0.535 -2.866 1.00 85.06 85 LEU A N 1
ATOM 702 C CA . LEU A 1 85 ? -0.204 0.539 -2.146 1.00 85.06 85 LEU A CA 1
ATOM 703 C C . LEU A 1 85 ? 0.711 1.648 -1.646 1.00 85.06 85 LEU A C 1
ATOM 705 O O . LEU A 1 85 ? 0.249 2.768 -1.419 1.00 85.06 85 LEU A O 1
ATOM 709 N N . TYR A 1 86 ? 1.986 1.343 -1.429 1.00 73.88 86 TYR A N 1
ATOM 710 C CA . TYR A 1 86 ? 2.911 2.243 -0.757 1.00 73.88 86 TYR A CA 1
ATOM 711 C C . TYR A 1 86 ? 4.214 2.337 -1.535 1.00 73.88 86 TYR A C 1
ATOM 713 O O . TYR A 1 86 ? 4.675 1.364 -2.120 1.00 73.88 86 TYR A O 1
ATOM 721 N N . ASP A 1 87 ? 4.860 3.500 -1.483 1.00 66.88 87 ASP A N 1
ATOM 722 C CA . ASP A 1 87 ? 6.261 3.606 -1.884 1.00 66.88 87 ASP A CA 1
ATOM 723 C C . ASP A 1 87 ? 7.118 2.861 -0.847 1.00 66.88 87 ASP A C 1
ATOM 725 O O . ASP A 1 87 ? 7.667 3.449 0.084 1.00 66.88 87 ASP A O 1
ATOM 729 N N . THR A 1 88 ? 7.206 1.536 -0.971 1.00 63.38 88 THR A N 1
ATOM 730 C CA . THR A 1 88 ? 8.184 0.741 -0.233 1.00 63.38 88 THR A CA 1
ATOM 731 C C . THR A 1 88 ? 9.509 0.866 -0.948 1.00 63.38 88 THR A C 1
ATOM 733 O O . THR A 1 88 ? 9.763 0.205 -1.953 1.00 63.38 88 THR A O 1
ATOM 736 N N . THR A 1 89 ? 10.346 1.756 -0.436 1.00 64.44 89 THR A N 1
ATOM 737 C CA . THR A 1 89 ? 11.700 1.907 -0.938 1.00 64.44 89 THR A CA 1
ATOM 738 C C . THR A 1 89 ? 12.595 0.878 -0.261 1.00 64.44 89 THR A C 1
ATOM 740 O O . THR A 1 89 ? 12.656 0.763 0.965 1.00 64.44 89 THR A O 1
ATOM 743 N N . THR A 1 90 ? 13.296 0.097 -1.069 1.00 68.88 90 THR A N 1
ATOM 744 C CA . THR A 1 90 ? 14.254 -0.910 -0.608 1.00 68.88 90 THR A CA 1
ATOM 745 C C . THR A 1 90 ? 15.472 -0.217 -0.001 1.00 68.88 90 THR A C 1
ATOM 747 O O . THR A 1 90 ? 16.009 -0.630 1.029 1.00 68.88 90 THR A O 1
ATOM 750 N N . CYS A 1 91 ? 15.898 0.892 -0.608 1.00 73.62 91 CYS A N 1
ATOM 751 C CA . CYS A 1 91 ? 16.967 1.734 -0.111 1.00 73.62 91 CYS A CA 1
ATOM 752 C C . CYS A 1 91 ? 16.426 2.981 0.593 1.00 73.62 91 CYS A C 1
ATOM 754 O O . CYS A 1 91 ? 16.002 3.937 -0.050 1.00 73.62 91 CYS A O 1
ATOM 756 N N . LYS A 1 92 ? 16.574 3.031 1.919 1.00 76.44 92 LYS A N 1
ATOM 757 C CA . LYS A 1 92 ? 16.198 4.193 2.746 1.00 76.44 92 LYS A CA 1
ATOM 758 C C . LYS A 1 92 ? 17.048 5.450 2.505 1.00 76.44 92 LYS A C 1
ATOM 760 O O . LYS A 1 92 ? 16.683 6.521 2.972 1.00 76.44 92 LYS A O 1
ATOM 765 N N . LEU A 1 93 ? 18.191 5.325 1.820 1.00 75.44 93 LEU A N 1
ATOM 766 C CA . LEU A 1 93 ? 19.076 6.457 1.518 1.00 75.44 93 LEU A CA 1
ATOM 767 C C . LEU A 1 93 ? 18.630 7.204 0.262 1.00 75.44 93 LEU A C 1
ATOM 769 O O . LEU A 1 93 ? 18.482 8.419 0.291 1.00 75.44 93 LEU A O 1
ATOM 773 N N . CYS A 1 94 ? 18.417 6.491 -0.846 1.00 74.62 94 CYS A N 1
ATOM 774 C CA . CYS A 1 94 ? 18.022 7.112 -2.111 1.00 74.62 94 CYS A CA 1
ATOM 775 C C . CYS A 1 94 ? 16.540 6.962 -2.434 1.00 74.62 94 CYS A C 1
ATOM 777 O O . CYS A 1 94 ? 16.101 7.469 -3.461 1.00 74.62 94 CYS A O 1
ATOM 779 N N . ASN A 1 95 ? 15.770 6.253 -1.610 1.00 70.94 95 ASN A N 1
ATOM 780 C CA . ASN A 1 95 ? 14.371 5.941 -1.877 1.00 70.94 95 ASN A CA 1
ATOM 781 C C . ASN A 1 95 ? 14.165 5.276 -3.249 1.00 70.94 95 ASN A C 1
ATOM 783 O O . ASN A 1 95 ? 13.264 5.635 -3.999 1.00 70.94 95 ASN A O 1
ATOM 787 N N . ASP A 1 96 ? 15.076 4.364 -3.600 1.00 68.62 96 ASP A N 1
ATOM 788 C CA . ASP A 1 96 ? 15.172 3.674 -4.896 1.00 68.62 96 ASP A CA 1
ATOM 789 C C . ASP A 1 96 ? 15.272 4.590 -6.132 1.00 68.62 96 ASP A C 1
ATOM 791 O O . ASP A 1 96 ? 15.258 4.120 -7.267 1.00 68.62 96 ASP A O 1
ATOM 795 N N . THR A 1 97 ? 15.486 5.896 -5.938 1.00 69.81 97 THR A N 1
ATOM 796 C CA . THR A 1 97 ? 15.781 6.845 -7.028 1.00 69.81 97 THR A CA 1
ATOM 797 C C . THR A 1 97 ? 17.202 6.694 -7.569 1.00 69.81 97 THR A C 1
ATOM 799 O O . THR A 1 97 ? 17.572 7.337 -8.549 1.00 69.81 97 THR A O 1
ATOM 802 N N . GLY A 1 98 ? 18.029 5.897 -6.889 1.00 70.00 98 GLY A N 1
ATOM 803 C CA . GLY A 1 98 ? 19.434 5.671 -7.203 1.00 70.00 98 GLY A CA 1
ATOM 804 C C . GLY A 1 98 ? 20.346 6.882 -7.018 1.00 70.00 98 GLY A C 1
ATOM 805 O O . GLY A 1 98 ? 21.531 6.780 -7.335 1.00 70.00 98 GLY A O 1
ATOM 806 N N . VAL A 1 99 ? 19.845 7.993 -6.467 1.00 70.50 99 VAL A N 1
ATOM 807 C CA . VAL A 1 99 ? 20.614 9.217 -6.208 1.00 70.50 99 VAL A CA 1
ATOM 808 C C . VAL A 1 99 ? 20.498 9.629 -4.744 1.00 70.50 99 VAL A C 1
ATOM 810 O O . VAL A 1 99 ? 19.407 9.692 -4.189 1.00 70.50 99 VAL A O 1
ATOM 813 N N . PHE A 1 100 ? 21.629 9.933 -4.117 1.00 75.25 100 PHE A N 1
ATOM 814 C CA . PHE A 1 100 ? 21.702 10.540 -2.792 1.00 75.25 100 PHE A CA 1
ATOM 815 C C . PHE A 1 100 ? 22.798 11.608 -2.809 1.00 75.25 100 PHE A C 1
ATOM 817 O O . PHE A 1 100 ? 23.918 11.321 -3.225 1.00 75.25 100 PHE A O 1
ATOM 824 N N . GLN A 1 101 ? 22.477 12.842 -2.401 1.00 76.94 101 GLN A N 1
ATOM 825 C CA . GLN A 1 101 ? 23.413 13.982 -2.430 1.00 76.94 101 GLN A CA 1
ATOM 826 C C . GLN A 1 101 ? 24.119 14.152 -3.793 1.00 76.94 101 GLN A C 1
ATOM 828 O O . GLN A 1 101 ? 25.343 14.236 -3.864 1.00 76.94 101 GLN A O 1
ATOM 833 N N . GLU A 1 102 ? 23.347 14.121 -4.886 1.00 72.69 102 GLU A N 1
ATOM 834 C CA . GLU A 1 102 ? 23.837 14.256 -6.277 1.00 72.69 102 GLU A CA 1
ATOM 835 C C . GLU A 1 102 ? 24.820 13.157 -6.742 1.00 72.69 102 GLU A C 1
ATOM 837 O O . GLU A 1 102 ? 25.358 13.192 -7.855 1.00 72.69 102 GLU A O 1
ATOM 842 N N . LYS A 1 103 ? 25.023 12.126 -5.916 1.00 72.50 103 LYS A N 1
ATOM 843 C CA . LYS A 1 103 ? 25.860 10.961 -6.200 1.00 72.50 103 LYS A CA 1
ATOM 844 C C . LYS A 1 103 ? 25.000 9.713 -6.369 1.00 72.50 103 LYS A C 1
ATOM 846 O O . LYS A 1 103 ? 23.917 9.602 -5.797 1.00 72.50 103 LYS A O 1
ATOM 851 N N . MET A 1 104 ? 25.489 8.758 -7.157 1.00 70.44 104 MET A N 1
ATOM 852 C CA . MET A 1 104 ? 24.832 7.468 -7.317 1.00 70.44 104 MET A CA 1
ATOM 853 C C . MET A 1 104 ? 24.878 6.741 -5.979 1.00 70.44 104 MET A C 1
ATOM 855 O O . MET A 1 104 ? 25.946 6.584 -5.387 1.00 70.44 104 MET A O 1
ATOM 859 N N . CYS A 1 105 ? 23.712 6.334 -5.491 1.00 81.00 105 CYS A N 1
ATOM 860 C CA . CYS A 1 105 ? 23.616 5.611 -4.237 1.00 81.00 105 CYS A CA 1
ATOM 861 C C . CYS A 1 105 ? 24.206 4.208 -4.390 1.00 81.00 105 CYS A C 1
ATOM 863 O O . CYS A 1 105 ? 24.078 3.579 -5.438 1.00 81.00 105 CYS A O 1
ATOM 865 N N . GLU A 1 106 ? 24.798 3.692 -3.319 1.00 76.94 106 GLU A N 1
ATOM 866 C CA . GLU A 1 106 ? 25.461 2.389 -3.293 1.00 76.94 106 GLU A CA 1
ATOM 867 C C . GLU A 1 106 ? 24.549 1.224 -3.717 1.00 76.94 106 GLU A C 1
ATOM 869 O O . GLU A 1 106 ? 25.004 0.255 -4.322 1.00 76.94 106 GLU A O 1
ATOM 874 N N . CYS A 1 107 ? 23.240 1.318 -3.451 1.00 78.31 107 CYS A N 1
ATOM 875 C CA . CYS A 1 107 ? 22.274 0.327 -3.930 1.00 78.31 107 CYS A CA 1
ATOM 876 C C . CYS A 1 107 ? 22.150 0.334 -5.464 1.00 78.31 107 CYS A C 1
ATOM 878 O O . CYS A 1 107 ? 22.080 -0.724 -6.081 1.00 78.31 107 CYS A O 1
ATOM 880 N N . ALA A 1 108 ? 22.179 1.516 -6.086 1.00 73.88 108 ALA A N 1
ATOM 881 C CA . ALA A 1 108 ? 22.097 1.671 -7.530 1.00 73.88 108 ALA A CA 1
ATOM 882 C C . ALA A 1 108 ? 23.417 1.304 -8.209 1.00 73.88 108 ALA A C 1
ATOM 884 O O . ALA A 1 108 ? 23.382 0.764 -9.308 1.00 73.88 108 ALA A O 1
ATOM 885 N N . LYS A 1 109 ? 24.560 1.515 -7.543 1.00 75.31 109 LYS A N 1
ATOM 886 C CA . LYS A 1 109 ? 25.859 1.012 -8.011 1.00 75.31 109 LYS A CA 1
ATOM 887 C C . LYS A 1 109 ? 25.881 -0.514 -8.086 1.00 75.31 109 LYS A C 1
ATOM 889 O O . LYS A 1 109 ? 26.280 -1.052 -9.108 1.00 75.31 109 LYS A O 1
ATOM 894 N N . ARG A 1 110 ? 25.379 -1.209 -7.059 1.00 72.62 110 ARG A N 1
ATOM 895 C CA . ARG A 1 110 ? 25.256 -2.679 -7.067 1.00 72.62 110 ARG A CA 1
ATOM 896 C C . ARG A 1 110 ? 24.367 -3.189 -8.198 1.00 72.62 110 ARG A C 1
ATOM 898 O O . ARG A 1 110 ? 24.786 -4.046 -8.962 1.00 72.62 110 ARG A O 1
ATOM 905 N N . VAL A 1 111 ? 23.183 -2.598 -8.365 1.00 67.69 111 VAL A N 1
ATOM 906 C CA . VAL A 1 111 ? 22.287 -2.943 -9.483 1.00 67.69 111 VAL A CA 1
ATOM 907 C C . VAL A 1 111 ? 22.943 -2.644 -10.835 1.00 67.69 111 VAL A C 1
ATOM 909 O O . VAL A 1 111 ? 22.770 -3.401 -11.785 1.00 67.69 111 VAL A O 1
ATOM 912 N N . PHE A 1 112 ? 23.711 -1.557 -10.938 1.00 66.62 112 PHE A N 1
ATOM 913 C CA . PHE A 1 112 ? 24.466 -1.230 -12.143 1.00 66.62 112 PHE A CA 1
ATOM 914 C C . PHE A 1 112 ? 25.536 -2.283 -12.456 1.00 66.62 112 PHE A C 1
ATOM 916 O O . PHE A 1 112 ? 25.604 -2.715 -13.604 1.00 66.62 112 PHE A O 1
ATOM 923 N N . VAL A 1 113 ? 26.312 -2.730 -11.462 1.00 68.19 113 VAL A N 1
ATOM 924 C CA . VAL A 1 113 ? 27.303 -3.809 -11.618 1.00 68.19 113 VAL A CA 1
ATOM 925 C C . VAL A 1 113 ? 26.613 -5.089 -12.100 1.00 68.19 113 VAL A C 1
ATOM 927 O O . VAL A 1 113 ? 26.943 -5.580 -13.178 1.00 68.19 113 VAL A O 1
ATOM 930 N N . ASP A 1 114 ? 25.554 -5.532 -11.420 1.00 63.81 114 ASP A N 1
ATOM 931 C CA . ASP A 1 114 ? 24.803 -6.741 -11.791 1.00 63.81 114 ASP A CA 1
ATOM 932 C C . ASP A 1 114 ? 24.223 -6.674 -13.216 1.00 63.81 114 ASP A C 1
ATOM 934 O O . ASP A 1 114 ? 24.188 -7.667 -13.947 1.00 63.81 114 ASP A O 1
ATOM 938 N N . LEU A 1 115 ? 23.725 -5.503 -13.629 1.00 58.97 115 LEU A N 1
ATOM 939 C CA . LEU A 1 115 ? 23.205 -5.287 -14.982 1.00 58.97 115 LEU A CA 1
ATOM 940 C C . LEU A 1 115 ? 24.325 -5.204 -16.022 1.00 58.97 115 LEU A C 1
ATOM 942 O O . LEU A 1 115 ? 24.121 -5.622 -17.164 1.00 58.97 115 LEU A O 1
ATOM 946 N N . SER A 1 116 ? 25.488 -4.673 -15.644 1.00 60.94 116 SER A N 1
ATOM 947 C CA . SER A 1 116 ? 26.650 -4.569 -16.521 1.00 60.94 116 SER A CA 1
ATOM 948 C C . SER A 1 116 ? 27.248 -5.931 -16.850 1.00 60.94 116 SER A C 1
ATOM 950 O O . SER A 1 116 ? 27.545 -6.199 -18.014 1.00 60.94 116 SER A O 1
ATOM 952 N N . GLU A 1 117 ? 27.283 -6.828 -15.867 1.00 57.53 117 GLU A N 1
ATOM 953 C CA . GLU A 1 117 ? 27.729 -8.210 -16.033 1.00 57.53 117 GLU A CA 1
ATOM 954 C C . GLU A 1 117 ? 26.743 -9.037 -16.868 1.00 57.53 117 GLU A C 1
ATOM 956 O O . GLU A 1 117 ? 27.147 -9.888 -17.659 1.00 57.53 117 GLU A O 1
ATOM 961 N N . LYS A 1 118 ? 25.434 -8.774 -16.738 1.00 53.84 118 LYS A N 1
ATOM 962 C CA . LYS A 1 118 ? 24.387 -9.585 -17.382 1.00 53.84 118 LYS A CA 1
ATOM 963 C C . LYS A 1 118 ? 24.006 -9.157 -18.800 1.00 53.84 118 LYS A C 1
ATOM 965 O O . LYS A 1 118 ? 23.333 -9.941 -19.470 1.00 53.84 118 LYS A O 1
ATOM 970 N N . ARG A 1 119 ? 24.331 -7.937 -19.266 1.00 48.78 119 ARG A N 1
ATOM 971 C CA . A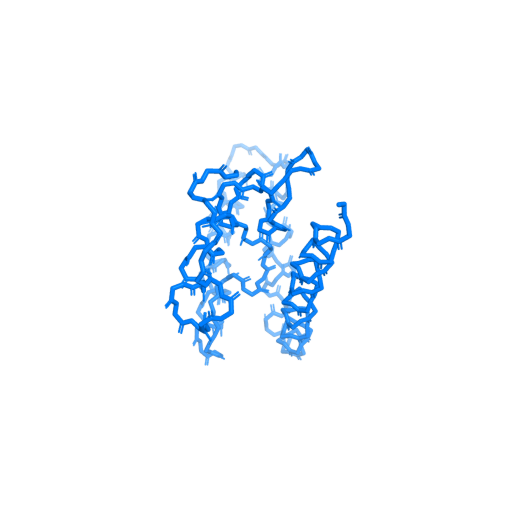RG A 1 119 ? 23.660 -7.382 -20.467 1.00 48.78 119 ARG A CA 1
ATOM 972 C C . ARG A 1 119 ? 24.492 -6.831 -21.626 1.00 48.78 119 ARG A C 1
ATOM 974 O O . ARG A 1 119 ? 23.874 -6.647 -22.673 1.00 48.78 119 ARG A O 1
ATOM 981 N N . SER A 1 120 ? 25.806 -6.572 -21.567 1.00 45.53 120 SER A N 1
ATOM 982 C CA . SER A 1 120 ? 26.495 -6.141 -22.807 1.00 45.53 120 SER A CA 1
ATOM 983 C C . SER A 1 120 ? 28.033 -6.087 -22.770 1.00 45.53 120 SER A C 1
ATOM 985 O O . SER A 1 120 ? 28.584 -5.496 -21.843 1.00 45.53 120 SER A O 1
ATOM 987 N N . PRO A 1 121 ? 28.730 -6.511 -23.850 1.00 50.31 121 PRO A N 1
ATOM 988 C CA . PRO A 1 121 ? 30.162 -6.254 -24.079 1.00 50.31 121 PRO A CA 1
ATOM 989 C C . PRO A 1 121 ? 30.563 -4.768 -24.085 1.00 50.31 121 PRO A C 1
ATOM 991 O O . PRO A 1 121 ? 31.743 -4.452 -23.986 1.00 50.31 121 PRO A O 1
ATOM 994 N N . LEU A 1 122 ? 29.605 -3.839 -24.191 1.00 48.44 122 LEU A N 1
ATOM 995 C CA . LEU A 1 122 ? 29.849 -2.388 -24.154 1.00 48.44 122 LEU A CA 1
ATOM 996 C C . LEU A 1 122 ? 30.219 -1.847 -22.761 1.00 48.44 122 LEU A C 1
ATOM 998 O O . LEU A 1 122 ? 30.557 -0.671 -22.641 1.00 48.44 122 LEU A O 1
ATOM 1002 N N . LEU A 1 123 ? 30.134 -2.677 -21.719 1.00 49.62 123 LEU A N 1
ATOM 1003 C CA . LEU A 1 123 ? 30.549 -2.343 -20.352 1.00 49.62 123 LEU A CA 1
ATOM 1004 C C . LEU A 1 123 ? 31.869 -3.026 -19.956 1.00 49.62 123 LEU A C 1
ATOM 1006 O O . LEU A 1 123 ? 32.348 -2.827 -18.841 1.00 49.62 123 LEU A O 1
ATOM 1010 N N . ALA A 1 124 ? 32.499 -3.769 -20.876 1.00 44.09 124 ALA A N 1
ATOM 1011 C CA . ALA A 1 124 ? 33.847 -4.285 -20.683 1.00 44.09 124 ALA A CA 1
ATOM 1012 C C . ALA A 1 124 ? 34.846 -3.114 -20.632 1.00 44.09 124 ALA A C 1
ATOM 1014 O O . ALA A 1 124 ? 35.098 -2.457 -21.641 1.00 44.09 124 ALA A O 1
ATOM 1015 N N . GLY A 1 125 ? 35.404 -2.850 -19.447 1.00 47.56 125 GLY A N 1
ATOM 1016 C CA . GLY A 1 125 ? 36.493 -1.884 -19.259 1.00 47.56 125 GLY A CA 1
ATOM 1017 C C . GLY A 1 125 ? 36.165 -0.632 -18.442 1.00 47.56 125 GLY A C 1
ATOM 1018 O O . GLY A 1 125 ? 36.960 0.307 -18.453 1.00 47.56 125 GLY A O 1
ATOM 1019 N N . LEU A 1 126 ? 35.040 -0.580 -17.722 1.00 48.25 126 LEU A N 1
ATOM 1020 C CA . LEU A 1 126 ? 34.874 0.436 -16.679 1.00 48.25 126 LEU A CA 1
ATOM 1021 C C . LEU A 1 126 ? 35.673 0.017 -15.433 1.00 48.25 126 LEU A C 1
ATOM 1023 O O . LEU A 1 126 ? 35.526 -1.122 -15.000 1.00 48.25 126 LEU A O 1
ATOM 1027 N N . PRO A 1 127 ? 36.534 0.888 -14.875 1.00 41.88 127 PRO A N 1
ATOM 1028 C CA . PRO A 1 127 ? 37.342 0.527 -13.721 1.00 41.88 127 PRO A CA 1
ATOM 1029 C C . PRO A 1 127 ? 36.469 0.321 -12.484 1.00 41.88 127 PRO A C 1
ATOM 1031 O O . PRO A 1 127 ? 35.563 1.116 -12.210 1.00 41.88 127 PRO A O 1
ATOM 1034 N N . ASP A 1 128 ? 36.795 -0.728 -11.732 1.00 40.28 128 ASP A N 1
ATOM 1035 C CA . ASP A 1 128 ? 36.228 -1.001 -10.419 1.00 40.28 128 ASP A CA 1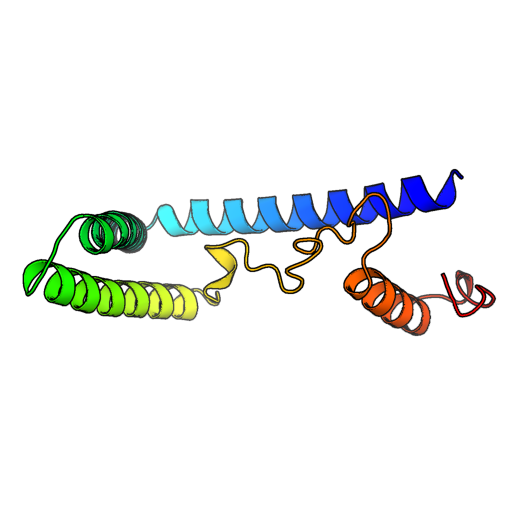
ATOM 1036 C C . ASP A 1 128 ? 36.512 0.181 -9.487 1.00 40.28 128 ASP A C 1
ATOM 1038 O O . ASP A 1 128 ? 37.665 0.532 -9.227 1.00 40.28 128 ASP A O 1
ATOM 1042 N N . GLY A 1 129 ? 35.451 0.811 -8.986 1.00 48.34 129 GLY A N 1
ATOM 1043 C CA . GLY A 1 129 ? 35.549 1.904 -8.018 1.00 48.34 129 GLY A CA 1
ATOM 1044 C C . GLY A 1 129 ? 35.159 3.271 -8.577 1.00 48.34 129 GLY A C 1
ATOM 1045 O O . GLY A 1 129 ? 35.997 4.145 -8.793 1.00 48.34 129 GLY A O 1
ATOM 1046 N N . LEU A 1 130 ? 33.850 3.481 -8.717 1.00 39.38 130 LEU A N 1
ATOM 1047 C CA . LEU A 1 130 ? 33.201 4.797 -8.713 1.00 39.38 130 LEU A CA 1
ATOM 1048 C C . LEU A 1 130 ? 32.235 4.857 -7.536 1.00 39.38 130 LEU A C 1
ATOM 1050 O O . LEU A 1 130 ? 31.510 3.864 -7.324 1.00 39.38 130 LEU A O 1
#

pLDDT: mean 78.69, std 16.36, range [39.38, 97.94]

Sequence (130 aa):
MKIREKTYAVIRAEAARKKEERQNIVTDLRRDEKFDGLLRSANALRWDRVLKKGEEKEEAEALLKQTEKEIKNYLSEKGYTEDVLYDTTTCKLCNDTGVFQEKMCECAKRVFVDLSEKRSPLLAGLPDGL

Foldseek 3Di:
DVPLVVVLVVLQVVVVVLLVVLVVVVVVLCVPVVLVVLVVLLVVLVVQCVPDDDPSNVVSVVVNVVSVVVNQVSQVVVVHGPCSVDLPQPDPQCSSSQDHPNDGDPVNVVVVVVCLVVPDPVSPPDDPDD

Secondary structure (DSSP, 8-state):
-HHHHHHHHHHHHHHHHHHHHHHHHHHHHTTSHHHHHHHHHHHHHHHHHHH--THHHHHHHHHHHHHHHHHHHHHHHTT--GGGTS---S-TTTTTSSEETTEE-HHHHHHHHHHHHHH-GGGTTPPS--